Protein AF-A0A7V3I4Q3-F1 (afdb_monomer_lite)

Structure (mmCIF, N/CA/C/O backbone):
data_AF-A0A7V3I4Q3-F1
#
_entry.id   AF-A0A7V3I4Q3-F1
#
loop_
_atom_site.group_PDB
_atom_site.id
_atom_site.type_symbol
_atom_site.label_atom_id
_atom_site.label_alt_id
_atom_site.label_comp_id
_atom_site.label_asym_id
_atom_site.label_entity_id
_atom_site.label_seq_id
_atom_site.pdbx_PDB_ins_code
_atom_site.Cartn_x
_atom_site.Cartn_y
_atom_site.Cartn_z
_atom_site.occupancy
_atom_site.B_iso_or_equiv
_atom_site.auth_seq_id
_atom_site.auth_comp_id
_atom_site.auth_asym_id
_atom_site.auth_atom_id
_atom_site.pdbx_PDB_model_num
ATOM 1 N N . MET A 1 1 ? 22.529 -9.368 -26.049 1.00 83.00 1 MET A N 1
ATOM 2 C CA . MET A 1 1 ? 21.966 -8.451 -25.038 1.00 83.00 1 MET A CA 1
ATOM 3 C C . MET A 1 1 ? 20.470 -8.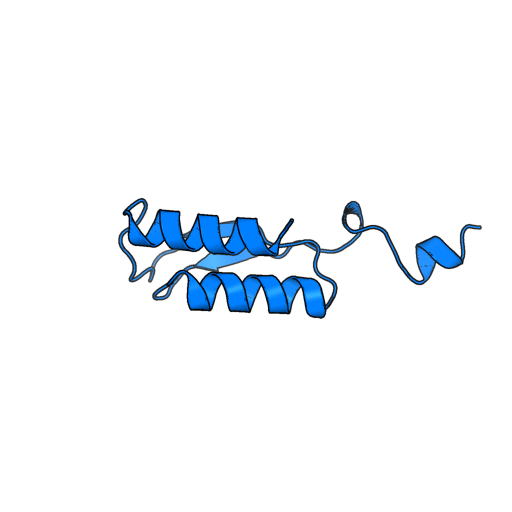404 -25.266 1.00 83.00 1 MET A C 1
ATOM 5 O O . MET A 1 1 ? 20.073 -8.244 -26.414 1.00 83.00 1 MET A O 1
ATOM 9 N N . ASP A 1 2 ? 19.663 -8.627 -24.233 1.00 92.88 2 ASP A N 1
ATOM 10 C CA . ASP A 1 2 ? 18.207 -8.536 -24.353 1.00 92.88 2 ASP A CA 1
ATOM 11 C C . ASP A 1 2 ? 17.772 -7.069 -24.257 1.00 92.88 2 ASP A C 1
ATOM 13 O O . ASP A 1 2 ? 17.602 -6.519 -23.173 1.00 92.88 2 ASP A O 1
ATOM 17 N N . ILE A 1 3 ? 17.673 -6.414 -25.415 1.00 95.50 3 ILE A N 1
ATOM 18 C CA . ILE A 1 3 ? 17.296 -4.998 -25.504 1.00 95.50 3 ILE A CA 1
ATOM 19 C C . ILE A 1 3 ? 15.823 -4.808 -25.121 1.00 95.50 3 ILE A C 1
ATOM 21 O O . ILE A 1 3 ? 15.493 -3.842 -24.444 1.00 95.50 3 ILE A O 1
ATOM 25 N N . LYS A 1 4 ? 14.945 -5.753 -25.483 1.00 94.31 4 LYS A N 1
ATOM 26 C CA . LYS A 1 4 ? 13.507 -5.642 -25.200 1.00 94.31 4 LYS A CA 1
ATOM 27 C C . LYS A 1 4 ? 13.217 -5.764 -23.705 1.00 94.31 4 LYS A C 1
ATOM 29 O O . LYS A 1 4 ? 12.436 -4.977 -23.181 1.00 94.31 4 LYS A O 1
ATOM 34 N N . GLY A 1 5 ? 13.872 -6.703 -23.020 1.00 93.81 5 GLY A N 1
ATOM 35 C CA . GLY A 1 5 ? 13.783 -6.828 -21.564 1.00 93.81 5 GLY A CA 1
ATOM 36 C C . GLY A 1 5 ? 14.403 -5.642 -20.822 1.00 93.81 5 GLY A C 1
ATOM 37 O O . GLY A 1 5 ? 13.963 -5.302 -19.730 1.00 93.81 5 GLY A O 1
ATOM 38 N N . PHE A 1 6 ? 15.386 -4.961 -21.418 1.00 94.56 6 PHE A N 1
ATOM 39 C CA . PHE A 1 6 ? 15.930 -3.724 -20.856 1.00 94.56 6 PHE A CA 1
ATOM 40 C C . PHE A 1 6 ? 14.960 -2.536 -20.995 1.00 94.56 6 PHE A C 1
ATOM 42 O O . PHE A 1 6 ? 14.799 -1.769 -20.050 1.00 94.56 6 PHE A O 1
ATOM 49 N N . GLU A 1 7 ? 14.296 -2.390 -22.146 1.00 95.00 7 GLU A N 1
ATOM 50 C CA . GLU A 1 7 ? 13.303 -1.330 -22.393 1.00 95.00 7 GLU A CA 1
ATOM 51 C C . GLU A 1 7 ? 12.012 -1.521 -21.581 1.00 95.00 7 GLU A C 1
ATOM 53 O O . GLU A 1 7 ? 11.395 -0.543 -21.158 1.00 95.00 7 GLU A O 1
ATOM 58 N N . ASN A 1 8 ? 11.607 -2.772 -21.350 1.00 92.62 8 ASN A N 1
ATOM 59 C CA . ASN A 1 8 ? 10.432 -3.122 -20.558 1.00 92.62 8 ASN A CA 1
ATOM 60 C C . ASN A 1 8 ? 10.762 -4.269 -19.588 1.00 92.62 8 ASN A C 1
ATOM 62 O O . ASN A 1 8 ? 10.454 -5.426 -19.883 1.00 92.62 8 ASN A O 1
ATOM 66 N N . PRO A 1 9 ? 11.381 -3.964 -18.435 1.00 94.31 9 PRO A N 1
ATOM 67 C CA . PRO A 1 9 ? 11.783 -4.986 -17.482 1.00 94.31 9 PRO A CA 1
ATOM 68 C C . PRO A 1 9 ? 10.572 -5.650 -16.829 1.00 94.31 9 PRO A C 1
ATOM 70 O O . PRO A 1 9 ? 9.553 -4.998 -16.550 1.00 94.31 9 PRO A O 1
ATOM 73 N N . ASP A 1 10 ? 10.724 -6.939 -16.529 1.00 93.25 10 ASP A N 1
ATOM 74 C CA . ASP A 1 10 ? 9.765 -7.709 -15.741 1.00 93.25 10 ASP A CA 1
ATOM 75 C C . ASP A 1 10 ? 9.495 -7.041 -14.389 1.00 93.25 10 ASP A C 1
ATOM 77 O O . ASP A 1 10 ? 10.355 -6.367 -13.814 1.00 93.25 10 ASP A O 1
ATOM 81 N N . SER A 1 11 ? 8.296 -7.255 -13.846 1.00 91.81 11 SER A N 1
ATOM 82 C CA . SER A 1 11 ? 7.870 -6.643 -12.582 1.00 91.81 11 SER A CA 1
ATOM 83 C C . SER A 1 11 ? 8.816 -6.948 -11.417 1.00 91.81 11 SER A C 1
ATOM 85 O O . SER A 1 11 ? 9.031 -6.080 -10.579 1.00 91.81 11 SER A O 1
ATOM 87 N N . ILE A 1 12 ? 9.458 -8.119 -11.391 1.00 94.12 12 ILE A N 1
ATOM 88 C CA . ILE A 1 12 ? 10.431 -8.495 -10.349 1.00 94.12 12 ILE A CA 1
ATOM 89 C C . ILE A 1 12 ? 11.661 -7.573 -10.295 1.00 94.12 12 ILE A C 1
ATOM 91 O O . ILE A 1 12 ? 12.329 -7.491 -9.267 1.00 94.12 12 ILE A O 1
ATOM 95 N N . LEU A 1 13 ? 11.955 -6.863 -11.386 1.00 95.56 13 LEU A N 1
ATOM 96 C CA . LEU A 1 13 ? 13.064 -5.915 -11.485 1.00 95.56 13 LEU A CA 1
ATOM 97 C C . LEU A 1 13 ? 12.625 -4.465 -11.219 1.00 95.56 13 LEU A C 1
ATOM 99 O O . LEU A 1 13 ? 13.457 -3.558 -11.239 1.00 95.56 13 LEU A O 1
ATOM 103 N N . ARG A 1 14 ? 11.329 -4.229 -10.982 1.00 95.06 14 ARG A N 1
ATOM 104 C CA . ARG A 1 14 ? 10.768 -2.901 -10.706 1.00 95.06 14 ARG A CA 1
ATOM 105 C C . ARG A 1 14 ? 10.721 -2.638 -9.199 1.00 95.06 14 ARG A C 1
ATOM 107 O O . ARG A 1 14 ? 10.518 -3.569 -8.415 1.00 95.06 14 ARG A O 1
ATOM 114 N N . PRO A 1 15 ? 10.867 -1.377 -8.767 1.00 95.75 15 PRO A N 1
ATOM 115 C CA . PRO A 1 15 ? 10.856 -1.043 -7.350 1.00 95.75 15 PRO A CA 1
ATOM 116 C C . PRO A 1 15 ? 9.486 -1.297 -6.705 1.00 95.75 15 PRO A C 1
ATOM 118 O O . PRO A 1 15 ? 8.442 -0.998 -7.286 1.00 95.75 15 PRO A O 1
ATOM 121 N N . ALA A 1 16 ? 9.524 -1.778 -5.462 1.00 95.62 16 ALA A N 1
ATOM 122 C CA . ALA A 1 16 ? 8.385 -1.855 -4.552 1.00 95.62 16 ALA A CA 1
ATOM 123 C C . ALA A 1 16 ? 8.663 -0.927 -3.354 1.00 95.62 16 ALA A C 1
ATOM 125 O O . ALA A 1 16 ? 9.506 -1.255 -2.513 1.00 95.62 16 ALA A O 1
ATOM 126 N N . PRO A 1 17 ? 8.042 0.260 -3.269 1.00 96.12 17 PRO A N 1
ATOM 127 C CA . PRO A 1 17 ? 8.283 1.186 -2.171 1.00 96.12 17 PRO A CA 1
ATOM 128 C C . PRO A 1 17 ? 7.686 0.699 -0.849 1.00 96.12 17 PRO A C 1
ATOM 130 O O . PRO A 1 17 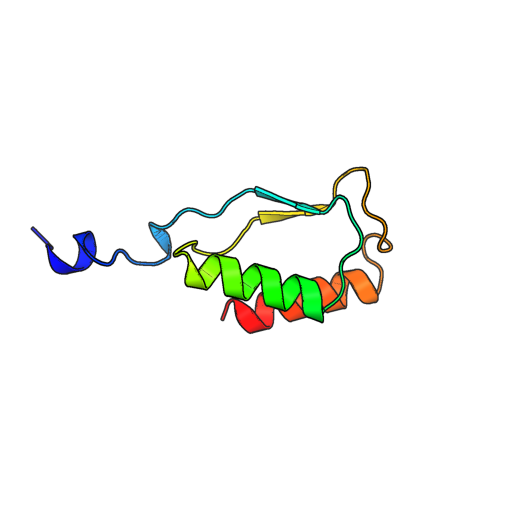? 6.747 -0.098 -0.796 1.00 96.12 17 PRO A O 1
ATOM 133 N N . PHE A 1 18 ? 8.202 1.260 0.244 1.00 97.31 18 PHE A N 1
ATOM 134 C CA . PHE A 1 18 ? 7.554 1.175 1.545 1.00 97.31 18 PHE A CA 1
ATOM 135 C C . PHE A 1 18 ? 6.280 2.026 1.551 1.00 97.31 18 PHE A C 1
ATOM 137 O O . PHE A 1 18 ? 6.344 3.246 1.394 1.00 97.31 18 PHE A O 1
ATOM 144 N N . TRP A 1 19 ? 5.128 1.389 1.749 1.00 97.31 19 TRP A N 1
ATOM 145 C CA . TRP A 1 19 ? 3.832 2.052 1.741 1.00 97.31 19 TRP A CA 1
ATOM 146 C C . TRP A 1 19 ? 3.375 2.306 3.176 1.00 97.31 19 TRP A C 1
ATOM 148 O O . TRP A 1 19 ? 2.782 1.452 3.837 1.00 97.31 19 TRP A O 1
ATOM 158 N N . ALA A 1 20 ? 3.715 3.495 3.671 1.00 97.00 20 ALA A N 1
ATOM 159 C CA . ALA A 1 20 ? 3.397 3.916 5.026 1.00 97.00 20 ALA A CA 1
ATOM 160 C C . ALA A 1 20 ? 1.908 4.264 5.154 1.00 97.00 20 ALA A C 1
ATOM 162 O O . ALA A 1 20 ? 1.459 5.275 4.619 1.00 97.00 20 ALA A O 1
ATOM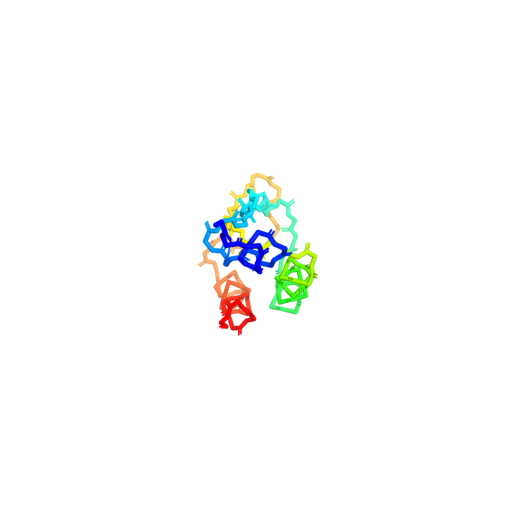 163 N N . ILE A 1 21 ? 1.160 3.464 5.913 1.00 97.19 21 ILE A N 1
ATOM 164 C CA . ILE A 1 21 ? -0.240 3.747 6.224 1.00 97.19 21 ILE A CA 1
ATOM 165 C C . ILE A 1 21 ? -0.322 4.480 7.564 1.00 97.19 21 ILE A C 1
ATOM 167 O O . ILE A 1 21 ? -0.327 3.865 8.630 1.00 97.19 21 ILE A O 1
ATOM 171 N N . ASN A 1 22 ? -0.368 5.806 7.497 1.00 96.69 22 ASN A N 1
ATOM 172 C CA . ASN A 1 22 ? -0.453 6.730 8.633 1.00 96.69 22 ASN A CA 1
ATOM 173 C C . ASN A 1 22 ? -1.643 7.704 8.506 1.00 96.69 22 ASN A C 1
ATOM 175 O O . ASN A 1 22 ? -1.576 8.832 8.989 1.00 96.69 22 ASN A O 1
ATOM 179 N N . ALA A 1 23 ? -2.701 7.273 7.818 1.00 95.75 23 ALA A N 1
ATOM 180 C CA . ALA A 1 23 ? -3.940 8.015 7.606 1.00 95.75 23 ALA A CA 1
ATOM 181 C C . ALA A 1 23 ? -5.146 7.060 7.699 1.00 95.75 23 ALA A C 1
ATOM 183 O O . ALA A 1 23 ? -5.008 5.912 8.125 1.00 95.75 23 ALA A O 1
ATOM 184 N N . ARG A 1 24 ? -6.340 7.516 7.309 1.00 97.00 24 ARG A N 1
ATOM 185 C CA . ARG A 1 24 ? -7.482 6.624 7.060 1.00 97.00 24 ARG A CA 1
ATOM 186 C C . ARG A 1 24 ? -7.264 5.886 5.740 1.00 97.00 24 ARG A C 1
ATOM 188 O O . ARG A 1 24 ? -6.845 6.502 4.764 1.00 97.00 24 ARG A O 1
ATOM 195 N N . ILE A 1 25 ? -7.593 4.602 5.714 1.00 96.44 25 ILE A N 1
ATOM 196 C CA . ILE A 1 25 ? -7.642 3.784 4.502 1.00 96.44 25 ILE A CA 1
ATOM 197 C C . ILE A 1 25 ? -9.041 3.210 4.324 1.00 96.44 25 ILE A C 1
ATOM 199 O O . ILE A 1 25 ? -9.697 2.855 5.299 1.00 96.44 25 ILE A O 1
ATOM 203 N N . THR A 1 26 ? -9.474 3.132 3.070 1.00 98.25 26 THR A N 1
ATOM 204 C CA . THR A 1 26 ? -10.717 2.476 2.655 1.00 98.25 26 THR A CA 1
ATOM 205 C C . THR A 1 26 ? -10.413 1.563 1.465 1.00 98.25 26 THR A C 1
ATOM 207 O O . THR A 1 26 ? -9.404 1.784 0.783 1.00 98.25 26 THR A O 1
ATOM 210 N N . PRO A 1 27 ? -11.263 0.566 1.169 1.00 98.50 27 PRO A N 1
ATOM 211 C CA . PRO A 1 27 ? -11.118 -0.279 -0.017 1.00 98.50 27 PRO A CA 1
ATOM 212 C C . PRO A 1 27 ? -10.893 0.505 -1.316 1.00 98.50 27 PRO A C 1
ATOM 214 O O . PRO A 1 27 ? -10.003 0.170 -2.096 1.00 98.50 27 PRO A O 1
ATOM 217 N N . GLU A 1 28 ? -11.643 1.585 -1.525 1.00 98.44 28 GLU A N 1
ATOM 218 C CA . GLU A 1 28 ? -11.573 2.416 -2.728 1.00 98.44 28 GLU A CA 1
ATOM 219 C C . GLU A 1 28 ? -10.232 3.144 -2.827 1.00 98.44 28 GLU A C 1
ATOM 221 O O . GLU A 1 28 ? -9.590 3.126 -3.879 1.00 98.44 28 GLU A O 1
ATOM 226 N N . GLU A 1 29 ? -9.782 3.761 -1.731 1.00 97.81 29 GLU A N 1
ATOM 227 C CA . GLU A 1 29 ? -8.526 4.510 -1.724 1.00 97.81 29 GLU A CA 1
ATOM 228 C C . GLU A 1 29 ? -7.324 3.578 -1.879 1.00 97.81 29 GLU A C 1
ATOM 230 O O . GLU A 1 29 ? -6.388 3.868 -2.624 1.00 97.81 29 GLU A O 1
ATOM 235 N N . THR A 1 30 ? -7.355 2.423 -1.219 1.00 97.88 30 THR A N 1
ATOM 236 C CA . THR A 1 30 ? -6.282 1.435 -1.301 1.00 97.88 30 THR A CA 1
ATOM 237 C C . THR A 1 30 ? -6.198 0.802 -2.697 1.00 97.88 30 THR A C 1
ATOM 239 O O . THR A 1 30 ? -5.096 0.650 -3.231 1.00 97.88 30 THR A O 1
ATOM 242 N N . ALA A 1 31 ? -7.336 0.526 -3.341 1.00 98.31 31 ALA A N 1
ATOM 243 C CA . ALA A 1 31 ? -7.381 0.092 -4.737 1.00 98.31 31 ALA A CA 1
ATOM 244 C C . ALA A 1 31 ? -6.844 1.168 -5.697 1.00 98.31 31 ALA A C 1
ATOM 246 O O . ALA A 1 31 ? -6.030 0.864 -6.572 1.00 98.31 31 ALA A O 1
ATOM 247 N N . ARG A 1 32 ? -7.246 2.434 -5.511 1.00 98.19 32 ARG A N 1
ATOM 248 C CA . ARG A 1 32 ? -6.770 3.572 -6.314 1.00 98.19 32 ARG A CA 1
ATOM 249 C C . ARG A 1 32 ? -5.252 3.732 -6.216 1.00 98.19 32 ARG A C 1
ATOM 251 O O . ARG A 1 32 ? -4.587 3.861 -7.241 1.00 98.19 32 ARG A O 1
ATOM 258 N N . GLN A 1 33 ? -4.702 3.695 -5.000 1.00 97.75 33 GLN A N 1
ATOM 259 C CA . GLN A 1 33 ? -3.259 3.810 -4.775 1.00 97.75 33 GLN A CA 1
ATOM 260 C C . GLN A 1 33 ? -2.487 2.656 -5.427 1.00 97.75 33 GLN A C 1
ATOM 262 O O . GLN A 1 33 ? -1.480 2.909 -6.084 1.00 97.75 33 GLN A O 1
ATOM 267 N N . MET A 1 34 ? -2.969 1.412 -5.323 1.00 97.88 34 MET A N 1
ATOM 268 C CA . MET A 1 34 ? -2.333 0.275 -6.001 1.00 97.88 34 MET A CA 1
ATOM 269 C C . MET A 1 34 ? -2.361 0.430 -7.530 1.00 97.88 34 MET A C 1
ATOM 271 O O . MET A 1 34 ? -1.343 0.224 -8.191 1.00 97.88 34 MET A O 1
ATOM 275 N N . ALA A 1 35 ? -3.496 0.853 -8.098 1.00 97.88 35 ALA A N 1
ATOM 276 C CA . ALA A 1 35 ? -3.615 1.096 -9.535 1.00 97.88 35 ALA A CA 1
ATOM 277 C C . ALA A 1 35 ? -2.630 2.178 -10.007 1.00 97.88 35 ALA A C 1
ATOM 279 O O . ALA A 1 35 ? -1.985 2.026 -11.045 1.00 97.88 35 ALA A O 1
ATOM 280 N N . ASP A 1 36 ? -2.467 3.246 -9.223 1.00 97.81 36 ASP A N 1
ATOM 281 C CA . ASP A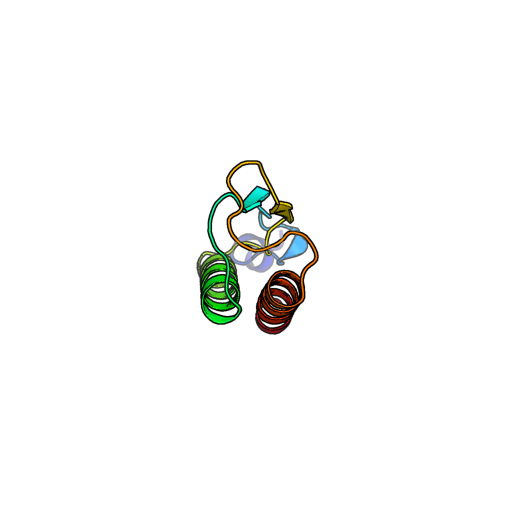 1 36 ? -1.484 4.293 -9.491 1.00 97.81 36 ASP A CA 1
ATOM 282 C C . ASP A 1 36 ? -0.050 3.765 -9.442 1.00 97.81 36 ASP A C 1
ATOM 284 O O . ASP A 1 36 ? 0.727 4.070 -10.348 1.00 97.81 36 ASP A O 1
ATOM 288 N N . MET A 1 37 ? 0.293 2.951 -8.437 1.00 97.25 37 MET A N 1
ATOM 289 C CA . MET A 1 37 ? 1.622 2.345 -8.313 1.00 97.25 37 MET A CA 1
ATOM 290 C C . MET A 1 37 ? 1.967 1.504 -9.548 1.00 97.25 37 MET A C 1
ATOM 292 O O . MET A 1 37 ? 3.028 1.692 -10.144 1.00 97.25 37 MET A O 1
ATOM 296 N N . ILE A 1 38 ? 1.053 0.638 -9.988 1.00 95.38 38 ILE A N 1
ATOM 297 C CA . ILE A 1 38 ? 1.242 -0.199 -11.182 1.00 95.38 38 ILE A CA 1
ATOM 298 C C . ILE A 1 38 ? 1.363 0.670 -12.438 1.00 95.38 38 ILE A C 1
ATOM 300 O O . ILE A 1 38 ? 2.264 0.465 -13.254 1.00 95.38 38 ILE A O 1
ATOM 304 N N . ARG A 1 39 ? 0.492 1.678 -12.579 1.00 95.94 39 ARG A N 1
ATOM 305 C CA . ARG A 1 39 ? 0.462 2.588 -13.733 1.00 95.94 39 ARG A CA 1
ATOM 306 C C . ARG A 1 39 ? 1.778 3.338 -13.926 1.00 95.94 39 ARG A C 1
ATOM 308 O O . ARG A 1 39 ? 2.185 3.540 -15.067 1.00 95.94 39 ARG A O 1
ATOM 315 N N . VAL A 1 40 ? 2.436 3.752 -12.844 1.00 95.75 40 VAL A N 1
ATOM 316 C CA . VAL A 1 40 ? 3.731 4.453 -12.917 1.00 95.75 40 VAL A CA 1
ATOM 317 C C . VAL A 1 40 ? 4.934 3.503 -12.980 1.00 95.75 40 VAL A C 1
ATOM 319 O O . VAL A 1 40 ? 6.072 3.963 -12.984 1.00 95.75 40 VAL A O 1
ATOM 322 N N . GLY A 1 41 ? 4.704 2.188 -13.063 1.00 95.25 41 GLY A N 1
ATOM 323 C CA . GLY A 1 41 ? 5.755 1.189 -13.260 1.00 95.25 41 GLY A CA 1
ATOM 324 C C . GLY A 1 41 ? 6.369 0.637 -11.974 1.00 95.25 41 GLY A C 1
ATOM 325 O O . GLY A 1 41 ? 7.474 0.101 -12.021 1.00 95.25 41 GLY A O 1
ATOM 326 N N . LEU A 1 42 ? 5.687 0.736 -10.832 1.00 96.25 42 LEU A N 1
ATOM 327 C CA . LEU A 1 42 ? 6.079 0.018 -9.616 1.00 96.25 42 LEU A CA 1
ATOM 328 C C . LEU A 1 42 ? 5.572 -1.426 -9.666 1.00 96.25 42 LEU A C 1
ATOM 330 O O . LEU A 1 42 ? 4.581 -1.733 -10.329 1.00 96.25 42 LEU A O 1
ATOM 334 N N . SER A 1 43 ? 6.245 -2.321 -8.946 1.00 93.94 43 SER A N 1
ATOM 335 C CA . SER A 1 43 ? 5.837 -3.729 -8.825 1.00 93.94 43 SER A CA 1
ATOM 336 C C . SER A 1 43 ? 4.780 -3.981 -7.748 1.00 93.94 43 SER A C 1
ATOM 338 O O . SER A 1 43 ? 4.285 -5.097 -7.629 1.00 93.94 43 SER A O 1
ATOM 340 N N . GLY A 1 44 ? 4.434 -2.959 -6.963 1.00 93.75 44 GLY A N 1
ATOM 341 C CA . GLY A 1 44 ? 3.496 -3.037 -5.847 1.00 93.75 44 GLY A CA 1
ATOM 342 C C . GLY A 1 44 ? 3.952 -2.127 -4.713 1.00 93.75 44 GLY A C 1
ATOM 343 O O . GLY A 1 44 ? 4.473 -1.043 -4.966 1.00 93.75 44 GLY A O 1
ATOM 344 N N . GLY A 1 45 ? 3.806 -2.578 -3.467 1.00 94.94 45 GLY A N 1
ATOM 345 C CA . GLY A 1 45 ? 4.308 -1.866 -2.294 1.00 94.94 45 GLY A CA 1
ATOM 346 C C . GLY A 1 45 ? 4.274 -2.713 -1.023 1.00 94.94 45 GLY A C 1
ATOM 347 O O . GLY A 1 45 ? 3.479 -3.644 -0.897 1.00 94.94 45 GLY A O 1
ATOM 348 N N . PHE A 1 46 ? 5.129 -2.376 -0.058 1.00 95.75 46 PHE A N 1
ATOM 349 C CA . PHE A 1 46 ? 5.122 -2.993 1.269 1.00 95.75 46 PHE A CA 1
ATOM 350 C C . PHE A 1 46 ? 4.077 -2.306 2.148 1.00 95.75 46 PHE A C 1
ATOM 352 O O . PHE A 1 46 ? 4.369 -1.287 2.776 1.00 95.75 46 PHE A O 1
ATOM 359 N N . PHE A 1 47 ? 2.858 -2.850 2.158 1.00 96.12 47 PHE A N 1
ATOM 360 C CA . PHE A 1 47 ? 1.729 -2.346 2.942 1.00 96.12 47 PHE A CA 1
ATOM 361 C C . PHE A 1 47 ? 2.046 -2.401 4.441 1.00 96.12 47 PHE A C 1
ATOM 363 O O . PHE A 1 47 ? 2.129 -3.486 5.020 1.00 96.12 47 PHE A O 1
ATOM 370 N N . HIS A 1 48 ? 2.247 -1.245 5.080 1.00 97.50 48 HIS A N 1
ATOM 371 C CA . HIS A 1 48 ? 2.721 -1.206 6.461 1.00 97.50 48 HIS A CA 1
ATOM 372 C C . HIS A 1 48 ? 2.048 -0.106 7.287 1.00 97.50 48 HIS A C 1
ATOM 374 O O . HIS A 1 48 ? 2.274 1.089 7.082 1.00 97.50 48 HIS A O 1
ATOM 380 N N . SER A 1 49 ? 1.260 -0.517 8.282 1.00 97.25 49 SER A N 1
ATOM 381 C CA . SER A 1 49 ? 0.637 0.386 9.253 1.00 97.25 49 SER A CA 1
ATOM 382 C C . SER A 1 49 ? 1.662 1.100 10.130 1.00 97.25 49 SER A C 1
ATOM 384 O O . SER A 1 49 ? 2.632 0.511 10.599 1.00 97.25 49 SER A O 1
ATOM 386 N N . ARG A 1 50 ? 1.452 2.398 10.350 1.00 97.19 50 ARG A N 1
ATOM 387 C CA . ARG A 1 50 ? 2.339 3.279 11.117 1.00 97.19 50 ARG A CA 1
ATOM 388 C C . ARG A 1 50 ? 1.531 4.119 12.104 1.00 97.19 50 ARG A C 1
ATOM 390 O O .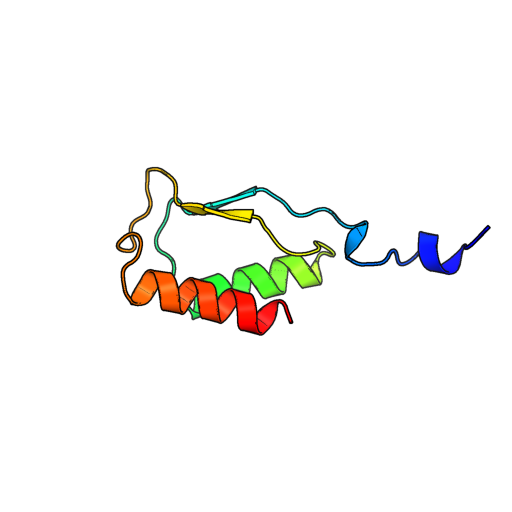 ARG A 1 50 ? 0.312 4.235 11.996 1.00 97.19 50 ARG A O 1
ATOM 397 N N . ALA A 1 51 ? 2.230 4.739 13.055 1.00 96.31 51 ALA A N 1
ATOM 398 C CA . ALA A 1 51 ? 1.635 5.748 13.926 1.00 96.31 51 ALA A CA 1
ATOM 399 C C . ALA A 1 51 ? 0.935 6.830 13.084 1.00 96.31 51 ALA A C 1
ATOM 401 O O . ALA A 1 51 ? 1.516 7.328 12.118 1.00 96.31 51 ALA A O 1
ATOM 402 N N . GLY A 1 52 ? -0.306 7.160 13.445 1.00 96.00 52 GLY A N 1
ATOM 403 C CA . GLY A 1 52 ? -1.185 8.035 12.663 1.00 96.00 52 GLY A CA 1
ATOM 404 C C . GLY A 1 52 ? -2.253 7.298 11.849 1.00 96.00 52 GLY A C 1
ATOM 405 O O . GLY A 1 52 ? -3.143 7.947 11.310 1.00 96.00 52 GLY A O 1
ATOM 406 N N . LEU A 1 53 ? -2.209 5.961 11.776 1.00 97.62 53 LEU A N 1
ATOM 407 C CA . LEU A 1 53 ? -3.303 5.164 11.219 1.00 97.62 53 LEU A CA 1
ATOM 408 C C . LEU A 1 53 ? -4.626 5.507 11.930 1.00 97.62 53 LEU A C 1
ATOM 410 O O . LEU A 1 53 ? -4.715 5.421 13.153 1.00 97.62 53 LEU A O 1
ATOM 414 N N . ILE A 1 54 ? -5.635 5.892 11.144 1.00 97.88 54 ILE A N 1
ATOM 415 C CA . ILE A 1 54 ? -6.976 6.248 11.643 1.00 97.88 54 ILE A CA 1
ATOM 416 C C . ILE A 1 54 ? -7.918 5.040 11.597 1.00 97.88 54 ILE A C 1
ATOM 418 O O . ILE A 1 54 ? -8.792 4.917 12.446 1.00 97.88 54 ILE A O 1
ATOM 422 N N . THR A 1 55 ? -7.767 4.174 10.592 1.00 97.56 55 THR A N 1
ATOM 423 C CA . THR A 1 55 ? -8.543 2.932 10.464 1.00 97.56 55 THR A CA 1
ATOM 424 C C . THR A 1 55 ? -8.107 1.932 11.532 1.00 97.56 55 THR A C 1
ATOM 426 O O . THR A 1 55 ? -6.909 1.750 11.734 1.00 97.56 55 THR A O 1
ATOM 429 N N . ASP A 1 56 ? -9.048 1.252 12.186 1.00 97.81 56 ASP A N 1
ATOM 430 C CA . ASP A 1 56 ? -8.718 0.296 13.247 1.00 97.81 56 ASP A CA 1
ATOM 431 C C . ASP A 1 56 ? -7.763 -0.791 12.738 1.00 97.81 56 ASP A C 1
ATOM 433 O O . ASP A 1 56 ? -8.042 -1.511 11.776 1.00 97.81 56 ASP A O 1
ATOM 437 N N . TYR A 1 57 ? -6.597 -0.888 13.378 1.00 97.31 57 TYR A N 1
ATOM 438 C CA . TYR A 1 57 ? -5.557 -1.827 12.977 1.00 97.31 57 TYR A CA 1
ATOM 439 C C . TYR A 1 57 ? -6.054 -3.268 13.116 1.00 97.31 57 TYR A C 1
ATOM 441 O O . TYR A 1 57 ? -6.503 -3.664 14.190 1.00 97.31 57 TYR A O 1
ATOM 449 N N . LEU A 1 58 ? -5.943 -4.046 12.033 1.00 97.06 58 LEU A N 1
ATOM 450 C CA . LEU A 1 58 ? -6.476 -5.413 11.930 1.00 97.06 58 LEU A CA 1
ATOM 451 C C . LEU A 1 58 ? -7.999 -5.514 12.149 1.00 97.06 58 LEU A C 1
ATOM 453 O O . LEU A 1 58 ? -8.504 -6.597 12.432 1.00 97.06 58 LEU A O 1
ATOM 457 N N . GLY A 1 59 ? -8.735 -4.408 12.018 1.00 97.81 59 GLY A N 1
ATOM 458 C CA . GLY A 1 59 ? -10.193 -4.427 11.948 1.00 97.81 59 GLY A CA 1
ATOM 459 C C . GLY A 1 59 ? -10.703 -4.832 10.563 1.00 97.81 59 GLY A C 1
ATOM 460 O O . GLY A 1 59 ? -9.940 -4.931 9.597 1.00 97.81 59 GLY A O 1
ATOM 461 N N . ASP A 1 60 ? -12.017 -5.010 10.444 1.00 98.38 60 ASP A N 1
ATOM 462 C CA . ASP A 1 60 ? -12.656 -5.448 9.196 1.00 98.38 60 ASP A CA 1
ATOM 463 C C . ASP A 1 60 ? -12.385 -4.488 8.024 1.00 98.38 60 ASP A C 1
ATOM 465 O O . ASP A 1 60 ? -12.059 -4.929 6.923 1.00 98.38 60 ASP A O 1
ATOM 469 N N . GLU A 1 61 ? -12.442 -3.170 8.260 1.00 98.00 61 GLU A N 1
ATOM 470 C CA . GLU A 1 61 ? -12.141 -2.155 7.235 1.00 98.00 61 GLU A CA 1
ATOM 471 C C . GLU A 1 61 ? -10.674 -2.227 6.776 1.00 98.00 61 GLU A C 1
ATOM 473 O O . GLU A 1 61 ? -10.385 -2.074 5.589 1.00 98.00 61 GLU A O 1
ATOM 478 N N . TRP A 1 62 ? -9.744 -2.523 7.689 1.00 98.50 62 TRP A N 1
ATOM 479 C CA . TRP A 1 62 ? -8.322 -2.665 7.368 1.00 98.50 62 TRP A CA 1
ATOM 480 C C . TRP A 1 62 ? -8.067 -3.876 6.466 1.00 98.50 62 TRP A C 1
ATOM 482 O O . TRP A 1 62 ? -7.365 -3.765 5.458 1.00 98.50 62 TRP A O 1
ATOM 492 N N . PHE A 1 63 ? -8.671 -5.025 6.788 1.00 98.38 63 PHE A N 1
ATOM 493 C CA . PHE A 1 63 ? -8.557 -6.222 5.953 1.00 98.38 63 PHE A CA 1
ATOM 494 C C . PHE A 1 63 ? -9.264 -6.049 4.607 1.00 98.38 63 PHE A C 1
ATOM 496 O O . PHE A 1 63 ? -8.722 -6.465 3.584 1.00 98.38 63 PHE A O 1
ATOM 503 N N . ALA A 1 64 ? -10.422 -5.384 4.580 1.00 98.62 64 ALA A N 1
ATOM 504 C CA . ALA A 1 64 ? -11.117 -5.051 3.339 1.00 98.62 64 ALA A CA 1
ATOM 505 C C . ALA A 1 64 ? -10.274 -4.131 2.439 1.00 98.62 64 ALA A C 1
ATOM 507 O O . ALA A 1 64 ? -10.221 -4.329 1.225 1.00 98.62 64 ALA A O 1
ATOM 508 N N . ALA A 1 65 ? -9.568 -3.162 3.028 1.00 98.31 65 ALA A N 1
ATOM 509 C CA . ALA A 1 65 ? -8.637 -2.300 2.310 1.00 98.31 65 ALA A CA 1
ATOM 510 C C . ALA A 1 65 ? -7.465 -3.096 1.711 1.00 98.31 65 ALA A C 1
ATOM 512 O O . ALA A 1 65 ? -7.175 -2.971 0.520 1.00 98.31 65 ALA A O 1
ATOM 513 N N . MET A 1 66 ? -6.836 -3.972 2.501 1.00 97.75 66 MET A N 1
ATOM 514 C CA . MET A 1 66 ? -5.770 -4.855 2.018 1.00 97.75 66 MET A CA 1
ATOM 515 C C . MET A 1 66 ? -6.240 -5.762 0.869 1.00 97.75 66 MET A C 1
ATOM 517 O O . MET A 1 66 ? -5.554 -5.863 -0.149 1.00 97.75 66 MET A O 1
ATOM 521 N N . ASP A 1 67 ? -7.413 -6.387 0.996 1.00 98.31 67 ASP A N 1
ATOM 522 C CA . ASP A 1 67 ? -7.997 -7.234 -0.050 1.00 98.31 67 ASP A CA 1
ATOM 523 C C . ASP A 1 67 ? -8.266 -6.448 -1.344 1.00 98.31 67 ASP A C 1
ATOM 525 O O . ASP A 1 67 ? -7.977 -6.929 -2.443 1.00 98.31 67 ASP A O 1
ATOM 529 N N . ALA A 1 68 ? -8.736 -5.203 -1.235 1.00 98.31 68 ALA A N 1
ATOM 530 C CA . ALA A 1 68 ? -8.929 -4.328 -2.387 1.00 98.31 68 ALA A CA 1
ATOM 531 C C . ALA A 1 68 ? -7.609 -4.024 -3.120 1.00 98.31 68 ALA A C 1
ATOM 533 O O . ALA A 1 68 ? -7.568 -4.094 -4.349 1.00 98.31 68 ALA A O 1
ATOM 534 N N . ALA A 1 69 ? -6.513 -3.773 -2.392 1.00 97.75 69 ALA A N 1
ATOM 535 C CA . ALA A 1 69 ? -5.180 -3.637 -2.991 1.00 97.75 69 ALA A CA 1
ATOM 536 C C . ALA A 1 69 ? -4.748 -4.919 -3.718 1.00 97.75 69 ALA A C 1
ATOM 538 O O . ALA A 1 69 ? -4.306 -4.865 -4.865 1.00 97.75 69 ALA A O 1
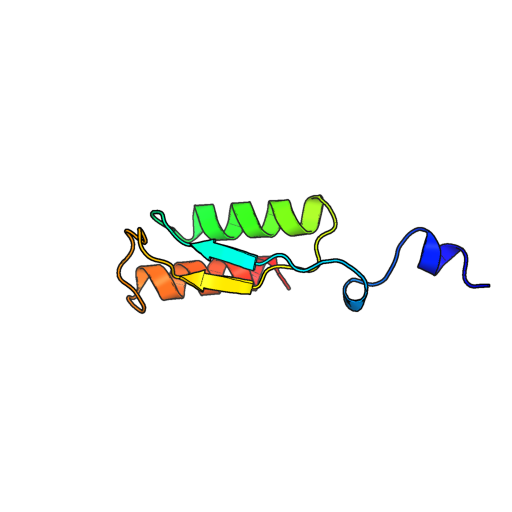ATOM 539 N N . LEU A 1 70 ? -4.895 -6.079 -3.071 1.00 96.94 70 LEU A N 1
ATOM 540 C CA . LEU A 1 70 ? -4.494 -7.370 -3.637 1.00 96.94 70 LEU A CA 1
ATOM 541 C C . LEU A 1 70 ? -5.275 -7.718 -4.907 1.00 96.94 70 LEU A C 1
ATOM 543 O O . LEU A 1 70 ? -4.713 -8.310 -5.823 1.00 96.94 70 LEU A O 1
ATOM 547 N N . LYS A 1 71 ? -6.555 -7.340 -4.991 1.00 97.62 71 LYS A N 1
ATOM 548 C CA . LYS A 1 71 ? -7.371 -7.520 -6.202 1.00 97.62 71 LYS A CA 1
ATOM 549 C C . LYS A 1 71 ? -6.863 -6.703 -7.388 1.00 97.62 71 LYS A C 1
ATOM 551 O O . LYS A 1 71 ? -6.975 -7.180 -8.511 1.00 97.62 71 LYS A O 1
ATOM 556 N N . VAL A 1 72 ? -6.313 -5.512 -7.144 1.00 96.88 72 VAL A N 1
ATOM 557 C CA . VAL A 1 72 ? -5.733 -4.650 -8.189 1.00 96.88 72 VAL A CA 1
ATOM 558 C C . VAL A 1 72 ? -4.320 -5.094 -8.579 1.00 96.88 72 VAL A C 1
ATOM 560 O O . VAL A 1 72 ? -3.928 -4.915 -9.724 1.00 96.88 72 VAL A O 1
ATOM 563 N N . ALA A 1 73 ? -3.562 -5.674 -7.646 1.00 92.94 73 ALA A N 1
ATOM 564 C CA . ALA A 1 73 ? -2.176 -6.098 -7.860 1.00 92.94 73 ALA A CA 1
ATOM 565 C C . ALA A 1 73 ? -1.998 -7.409 -8.653 1.00 92.94 73 ALA A C 1
ATOM 567 O O . ALA A 1 73 ? -0.862 -7.758 -8.970 1.00 92.94 73 ALA A O 1
ATOM 568 N N . LYS A 1 74 ? -3.083 -8.149 -8.914 1.00 76.62 74 LYS A N 1
ATOM 569 C CA . LYS A 1 74 ? -3.075 -9.387 -9.714 1.00 76.62 74 LYS A CA 1
ATOM 570 C C . LYS A 1 74 ? -2.881 -9.104 -11.198 1.00 76.62 74 LYS A C 1
ATOM 572 O O . LYS A 1 74 ? -2.167 -9.914 -11.826 1.00 76.62 74 LYS A O 1
#

Foldseek 3Di:
DPVVCVVPPDQVPFAAEADEQQEEAALVRLLVVLLVCVVVRHLGYNDDYDHNHPPPVVDPRVVSNVVSSVVNND

Radius of gyration: 14.38 Å; chains: 1; bounding box: 35×17×39 Å

Sequence (74 aa):
MDIKGFENPDSILRPAPFWAINARITPEETARQMADMIRVGLSGGFFHSRAGLITDYLGDEWFAAMDAALKVAK

Secondary structure (DSSP, 8-state):
--HHHHHS--GGGS---EEEE-S---HHHHHHHHHHHHHTT----EEEE-TT--SPTTSHHHHHHHHHHHHHH-

pLDDT: mean 96.05, std 3.22, range [76.62, 98.62]